Protein AF-A0A0Q4Y482-F1 (afdb_monomer_lite)

Sequence (102 aa):
MPAHAARVGYDPSTQWEREQVVTTWTLVERIADSGGGNPGAQDALAAGVRLRAAAGERCPRTGWWITPAAANARQRFDAGDVMPDLKSAWGATIWQWDAVQD

Structure (mmCIF, N/CA/C/O backbone):
data_AF-A0A0Q4Y482-F1
#
_entry.id   AF-A0A0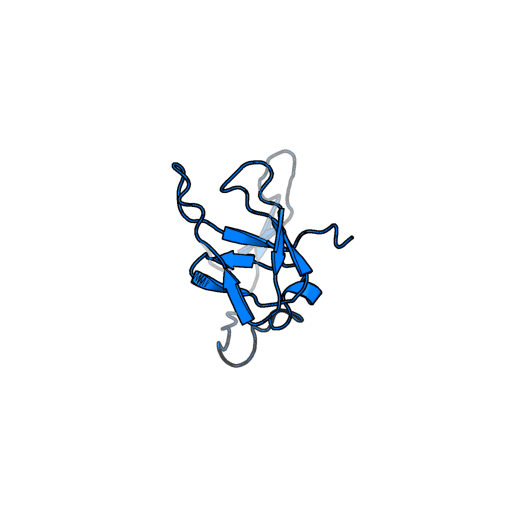Q4Y482-F1
#
loop_
_atom_site.group_PDB
_atom_site.id
_atom_site.type_symbol
_atom_site.label_atom_id
_atom_site.label_alt_id
_atom_site.label_comp_id
_atom_site.label_asym_id
_atom_site.label_entity_id
_atom_site.label_seq_id
_atom_site.pdbx_PDB_ins_code
_atom_site.Cartn_x
_atom_site.Cartn_y
_atom_site.Cartn_z
_atom_site.occupancy
_atom_site.B_iso_or_equiv
_atom_site.auth_seq_id
_atom_site.auth_comp_id
_atom_site.auth_asym_id
_atom_site.auth_atom_id
_atom_site.pdbx_PDB_model_num
ATOM 1 N N . MET A 1 1 ? -5.014 -4.713 -47.363 1.00 48.81 1 MET A N 1
ATOM 2 C CA . MET A 1 1 ? -3.895 -5.079 -46.467 1.00 48.81 1 MET A CA 1
ATOM 3 C C . MET A 1 1 ? -4.089 -6.536 -46.073 1.00 48.81 1 MET A C 1
ATOM 5 O O . MET A 1 1 ? -5.149 -6.823 -45.526 1.00 48.81 1 MET A O 1
ATOM 9 N N . PRO A 1 2 ? -3.201 -7.480 -46.426 1.00 49.44 2 PRO A N 1
ATOM 10 C CA . PRO A 1 2 ? -3.444 -8.886 -46.123 1.00 49.44 2 PRO A CA 1
ATOM 11 C C . PRO A 1 2 ? -3.226 -9.126 -44.624 1.00 49.44 2 PRO A C 1
ATOM 13 O O . PRO A 1 2 ? -2.143 -8.882 -44.105 1.00 49.44 2 PRO A O 1
ATOM 16 N N . ALA A 1 3 ? -4.252 -9.622 -43.933 1.00 59.28 3 ALA A N 1
ATOM 17 C CA . ALA A 1 3 ? -4.270 -9.928 -42.496 1.00 59.28 3 ALA A CA 1
ATOM 18 C C . ALA A 1 3 ? -3.353 -11.107 -42.075 1.00 59.28 3 ALA A C 1
ATOM 20 O O . ALA A 1 3 ? -3.549 -11.709 -41.026 1.00 59.28 3 ALA A O 1
ATOM 21 N N . HIS A 1 4 ? -2.360 -11.443 -42.902 1.00 74.44 4 HIS A N 1
ATOM 22 C CA . HIS A 1 4 ? -1.547 -12.656 -42.814 1.00 74.44 4 HIS A CA 1
ATOM 23 C C . HIS A 1 4 ? -0.057 -12.354 -42.640 1.00 74.44 4 HIS A C 1
ATOM 25 O O . HIS A 1 4 ? 0.750 -13.225 -42.920 1.00 74.44 4 HIS A O 1
ATOM 31 N N . ALA A 1 5 ? 0.338 -11.138 -42.249 1.00 83.38 5 ALA A N 1
ATOM 32 C CA . ALA A 1 5 ? 1.744 -10.791 -42.042 1.00 83.38 5 ALA A CA 1
ATOM 33 C C . ALA A 1 5 ? 1.995 -10.269 -40.621 1.00 83.38 5 ALA A C 1
ATOM 35 O O . ALA A 1 5 ? 1.198 -9.499 -40.082 1.00 83.38 5 ALA A O 1
ATOM 36 N N . ALA A 1 6 ? 3.107 -10.691 -40.023 1.00 84.94 6 ALA A N 1
ATOM 37 C CA . ALA A 1 6 ? 3.643 -10.179 -38.773 1.00 84.94 6 ALA A CA 1
ATOM 38 C C . ALA A 1 6 ? 4.862 -9.299 -39.062 1.00 84.94 6 ALA A C 1
ATOM 40 O O . ALA A 1 6 ? 5.722 -9.647 -39.871 1.00 84.94 6 ALA A O 1
ATOM 41 N N . ARG A 1 7 ? 4.940 -8.159 -38.378 1.00 88.25 7 ARG A N 1
ATOM 42 C CA . ARG A 1 7 ? 6.129 -7.303 -38.376 1.00 88.25 7 ARG A CA 1
ATOM 43 C C . ARG A 1 7 ? 7.183 -7.945 -37.486 1.00 88.25 7 ARG A C 1
ATOM 45 O O . ARG A 1 7 ? 6.895 -8.247 -36.328 1.00 88.25 7 ARG A O 1
ATOM 52 N N . VAL A 1 8 ? 8.377 -8.167 -38.017 1.00 85.31 8 VAL A N 1
ATOM 53 C CA . VAL A 1 8 ? 9.466 -8.856 -37.320 1.00 85.31 8 VAL A CA 1
ATOM 54 C C . VAL A 1 8 ? 10.767 -8.067 -37.412 1.00 85.31 8 VAL A C 1
ATOM 56 O O . VAL A 1 8 ? 10.990 -7.294 -38.343 1.00 85.31 8 VAL A O 1
ATOM 59 N N . GLY A 1 9 ? 11.629 -8.275 -36.414 1.00 84.69 9 GLY A N 1
ATOM 60 C CA . GLY A 1 9 ? 12.904 -7.577 -36.271 1.00 84.69 9 GLY A CA 1
ATOM 61 C C . GLY A 1 9 ? 12.714 -6.123 -35.840 1.00 84.69 9 GLY A C 1
ATOM 62 O O . GLY A 1 9 ? 12.244 -5.298 -36.611 1.00 84.69 9 GLY A O 1
ATOM 63 N N . TYR A 1 10 ? 13.099 -5.798 -34.608 1.00 87.50 10 TYR A N 1
ATOM 64 C CA . TYR A 1 10 ? 13.107 -4.418 -34.125 1.00 87.50 10 TYR A CA 1
ATOM 65 C C . TYR A 1 10 ? 14.430 -3.745 -34.500 1.00 87.50 10 TYR A C 1
ATOM 67 O O . TYR A 1 10 ? 15.501 -4.271 -34.187 1.00 87.50 10 TYR A O 1
ATOM 75 N N . ASP A 1 11 ? 14.370 -2.591 -35.163 1.00 88.94 11 ASP A N 1
ATOM 76 C CA . ASP A 1 11 ? 15.536 -1.737 -35.365 1.00 88.94 11 ASP A CA 1
ATOM 77 C C . ASP A 1 11 ? 15.561 -0.599 -34.327 1.00 88.94 11 ASP A C 1
ATOM 79 O O . ASP A 1 11 ? 14.726 0.304 -34.386 1.00 88.94 11 ASP A O 1
ATOM 83 N N . PRO A 1 12 ? 16.525 -0.583 -33.387 1.00 82.94 12 PRO A N 1
ATOM 84 C CA . PRO A 1 12 ? 16.595 0.459 -32.365 1.00 82.94 12 PRO A CA 1
ATOM 85 C C . PRO A 1 12 ? 16.969 1.845 -32.908 1.00 82.94 12 PRO A C 1
ATOM 87 O O . PRO A 1 12 ? 16.757 2.830 -32.209 1.00 82.94 12 PRO A O 1
ATOM 90 N N . SER A 1 13 ? 17.534 1.936 -34.116 1.00 88.38 13 SER A N 1
ATOM 91 C CA . SER A 1 13 ? 17.986 3.206 -34.700 1.00 88.38 13 SER A CA 1
ATOM 92 C C . SER A 1 13 ? 16.861 3.982 -35.386 1.00 88.38 13 SER A C 1
ATOM 94 O O . SER A 1 13 ? 16.833 5.210 -35.347 1.00 88.38 13 SER A O 1
ATOM 96 N N . THR A 1 14 ? 15.912 3.260 -35.974 1.00 85.88 14 THR A N 1
ATOM 97 C CA . THR A 1 14 ? 14.752 3.825 -36.671 1.00 85.88 14 THR A CA 1
ATOM 98 C C . THR A 1 14 ? 13.459 3.663 -35.875 1.00 85.88 14 THR A C 1
ATOM 100 O O . THR A 1 14 ? 12.480 4.330 -36.186 1.00 85.88 14 THR A O 1
ATOM 103 N N . GLN A 1 15 ? 13.459 2.825 -34.830 1.00 83.12 15 GLN A N 1
ATOM 104 C CA . GLN A 1 15 ? 12.289 2.440 -34.028 1.00 83.12 15 GLN A CA 1
ATOM 105 C C . GLN A 1 15 ? 11.174 1.756 -34.836 1.00 83.12 15 GLN A C 1
ATOM 107 O O . GLN A 1 15 ? 10.048 1.633 -34.354 1.00 83.12 15 GLN A O 1
ATOM 112 N N . TRP A 1 16 ? 11.486 1.287 -36.045 1.00 81.44 16 TRP A N 1
ATOM 113 C CA . TRP A 1 16 ? 10.549 0.602 -36.931 1.00 81.44 16 TRP A CA 1
ATOM 114 C C . TRP A 1 16 ? 10.881 -0.884 -37.065 1.00 81.44 16 TRP A C 1
ATOM 116 O O . TRP A 1 16 ? 11.946 -1.361 -36.654 1.00 81.44 16 TRP A O 1
ATOM 126 N N . GLU A 1 17 ? 9.933 -1.635 -37.626 1.00 82.88 17 GLU A N 1
ATOM 127 C CA . GLU A 1 17 ? 10.171 -3.019 -38.011 1.00 82.88 17 GLU A CA 1
ATOM 128 C C . GLU A 1 17 ? 11.174 -3.133 -39.166 1.00 82.88 17 GLU A C 1
ATOM 130 O O . GLU A 1 17 ? 11.253 -2.268 -40.038 1.00 82.88 17 GLU A O 1
ATOM 135 N N . ARG A 1 18 ? 11.920 -4.238 -39.196 1.00 81.81 18 ARG A N 1
ATOM 136 C CA . ARG A 1 18 ? 12.855 -4.543 -40.282 1.00 81.81 18 ARG A CA 1
ATOM 137 C C . ARG A 1 18 ? 12.175 -5.246 -41.451 1.00 81.81 18 ARG A C 1
ATOM 139 O O . ARG A 1 18 ? 12.574 -5.032 -42.591 1.00 81.81 18 ARG A O 1
ATOM 146 N N . GLU A 1 19 ? 11.174 -6.083 -41.182 1.00 85.06 19 GLU A N 1
ATOM 147 C CA . GLU A 1 19 ? 10.538 -6.923 -42.200 1.00 85.06 19 GLU A CA 1
ATOM 148 C C . GLU A 1 19 ? 9.079 -7.263 -41.852 1.00 85.06 19 GLU A C 1
ATOM 150 O O . GLU A 1 19 ? 8.663 -7.221 -40.692 1.00 85.06 19 GLU A O 1
ATOM 155 N N . GLN A 1 20 ? 8.293 -7.630 -42.869 1.00 85.88 20 GLN A N 1
ATOM 156 C CA . GLN A 1 20 ? 6.976 -8.246 -42.713 1.00 85.88 20 GLN A CA 1
ATOM 157 C C . GLN A 1 20 ? 7.005 -9.682 -43.241 1.00 85.88 20 GLN A C 1
ATOM 159 O O . GLN A 1 20 ? 7.234 -9.904 -44.427 1.00 85.88 20 GLN A O 1
ATOM 164 N N . VAL A 1 21 ? 6.737 -10.651 -42.365 1.00 87.00 21 VAL A N 1
ATOM 165 C CA . VAL A 1 21 ? 6.762 -12.087 -42.678 1.00 87.00 21 VAL A CA 1
ATOM 166 C C . VAL A 1 21 ? 5.354 -12.655 -42.606 1.00 87.00 21 VAL A C 1
ATOM 168 O O . VAL A 1 21 ? 4.588 -12.310 -41.709 1.00 87.00 21 VAL A O 1
ATOM 171 N N . VAL A 1 22 ? 5.002 -13.536 -43.543 1.00 89.00 22 VAL A N 1
ATOM 172 C CA . VAL A 1 22 ? 3.698 -14.210 -43.541 1.00 89.00 22 VAL A CA 1
ATOM 173 C C . VAL A 1 22 ? 3.558 -15.094 -42.296 1.00 89.00 22 VAL A C 1
ATOM 175 O O . VAL A 1 22 ? 4.412 -15.934 -42.032 1.00 89.00 22 VAL A O 1
ATOM 178 N N . THR A 1 23 ? 2.465 -14.925 -41.554 1.00 83.31 23 THR A N 1
ATOM 179 C CA . THR A 1 23 ? 2.203 -15.578 -40.267 1.00 83.31 23 THR A CA 1
ATOM 180 C C . THR A 1 23 ? 0.732 -15.956 -40.144 1.00 83.31 23 THR A C 1
ATOM 182 O O . THR A 1 23 ? -0.162 -15.247 -40.609 1.00 83.31 23 THR A O 1
ATOM 185 N N . THR A 1 24 ? 0.484 -17.079 -39.473 1.00 86.56 24 THR A N 1
ATOM 186 C CA . THR A 1 24 ? -0.857 -17.505 -39.062 1.00 86.56 24 THR A CA 1
ATOM 187 C C . THR A 1 24 ? -1.118 -17.026 -37.636 1.00 86.56 24 THR A C 1
ATOM 189 O O . THR A 1 24 ? -0.344 -17.340 -36.734 1.00 86.56 24 THR A O 1
ATOM 192 N N . TRP A 1 25 ? -2.193 -16.266 -37.426 1.00 81.12 25 TRP A N 1
ATOM 193 C CA . TRP A 1 25 ? -2.602 -15.791 -36.103 1.00 81.12 25 TRP A CA 1
ATOM 194 C C . TRP A 1 25 ? -3.631 -16.742 -35.486 1.00 81.12 25 TRP A C 1
ATOM 196 O O . TRP A 1 25 ? -4.663 -17.011 -36.097 1.00 81.12 25 TRP A O 1
ATOM 206 N N . THR A 1 26 ? -3.374 -17.211 -34.263 1.00 82.75 26 THR A N 1
ATOM 207 C CA . THR A 1 26 ? -4.331 -18.007 -33.478 1.00 82.75 26 THR A CA 1
ATOM 208 C C . THR A 1 26 ? -4.916 -17.139 -32.372 1.00 82.75 26 THR A C 1
ATOM 210 O O . THR A 1 26 ? -4.175 -16.604 -31.547 1.00 82.75 26 THR A O 1
ATOM 213 N N . LEU A 1 27 ? -6.243 -17.002 -32.338 1.00 83.00 27 LEU A N 1
ATOM 214 C CA . LEU A 1 27 ? -6.936 -16.334 -31.238 1.00 83.00 27 LEU A CA 1
ATOM 215 C C . LEU A 1 27 ? -6.900 -17.232 -29.996 1.00 83.00 27 LEU A C 1
ATOM 217 O O . LEU A 1 27 ? -7.318 -18.386 -30.053 1.00 83.00 27 LEU A O 1
ATOM 221 N N . VAL A 1 28 ? -6.420 -16.691 -28.879 1.00 81.75 28 VAL A N 1
ATOM 222 C CA . VAL A 1 28 ? -6.465 -17.350 -27.569 1.00 81.75 28 VAL A CA 1
ATOM 223 C C . VAL A 1 28 ? -7.316 -16.496 -26.639 1.00 81.75 28 VAL A C 1
ATOM 225 O O . VAL A 1 28 ? -6.971 -15.347 -26.360 1.00 81.75 28 VAL A O 1
ATOM 228 N N . GLU A 1 29 ? -8.423 -17.052 -26.157 1.00 77.88 29 GLU A N 1
ATOM 229 C CA . GLU A 1 29 ? -9.307 -16.395 -25.194 1.00 77.88 29 GLU A CA 1
ATOM 230 C C . GLU A 1 29 ? -8.895 -16.746 -23.762 1.00 77.88 29 GLU A C 1
ATOM 232 O O . GLU A 1 29 ? -8.621 -17.901 -23.428 1.00 77.88 29 GLU A O 1
ATOM 237 N N . ARG A 1 30 ? -8.841 -15.736 -22.890 1.00 66.12 30 ARG A N 1
ATOM 238 C CA . ARG A 1 30 ? -8.592 -15.940 -21.461 1.00 66.12 30 ARG A CA 1
ATOM 239 C C . ARG A 1 30 ? -9.902 -16.340 -20.783 1.00 66.12 30 ARG A C 1
ATOM 241 O O . ARG A 1 30 ? -10.832 -15.542 -20.748 1.00 66.12 30 ARG A O 1
ATOM 248 N N . ILE A 1 31 ? -9.943 -17.523 -20.174 1.00 76.75 31 ILE A N 1
ATOM 249 C CA . ILE A 1 31 ? -11.019 -17.909 -19.251 1.00 76.75 31 ILE A CA 1
ATOM 250 C C . ILE A 1 31 ? -10.781 -17.176 -17.927 1.00 76.75 31 ILE A C 1
ATOM 252 O O . ILE A 1 31 ? -9.764 -17.404 -17.267 1.00 76.75 31 ILE A O 1
ATOM 256 N N . ALA A 1 32 ? -11.695 -16.272 -17.565 1.00 61.97 32 ALA A N 1
ATOM 257 C CA . ALA A 1 32 ? -11.561 -15.396 -16.397 1.00 61.97 32 ALA A CA 1
ATOM 258 C C . ALA A 1 32 ? -11.389 -16.170 -15.076 1.00 61.97 32 ALA A C 1
ATOM 260 O O . ALA A 1 32 ? -10.672 -15.715 -14.188 1.00 61.97 32 ALA A O 1
ATOM 261 N N . ASP A 1 33 ? -11.960 -17.373 -14.990 1.00 64.12 33 ASP A N 1
ATOM 262 C CA . ASP A 1 33 ? -12.061 -18.130 -13.738 1.00 64.12 33 ASP A CA 1
ATOM 263 C C . ASP A 1 33 ? -10.942 -19.164 -13.5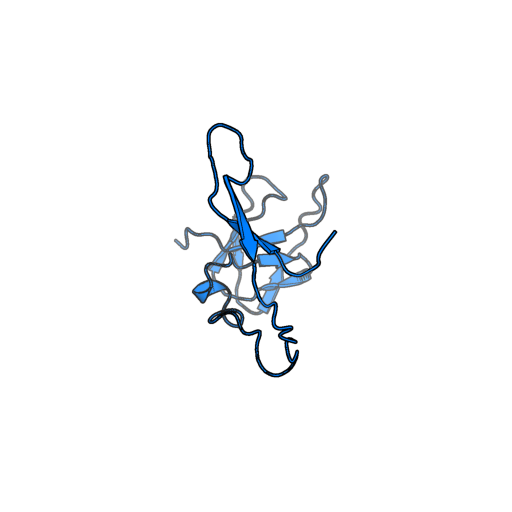36 1.00 64.12 33 ASP A C 1
ATOM 265 O O . ASP A 1 33 ? -10.948 -19.908 -12.559 1.00 64.12 33 ASP A O 1
ATOM 269 N N . SER A 1 34 ? -9.972 -19.250 -14.454 1.00 65.31 34 SER A N 1
ATOM 270 C CA . SER A 1 34 ? -8.916 -20.280 -14.405 1.00 65.31 34 SER A CA 1
ATOM 271 C C . SER A 1 34 ? -7.492 -19.723 -14.339 1.00 65.31 34 SER A C 1
ATOM 273 O O . SER A 1 34 ? -6.533 -20.491 -14.335 1.00 65.31 34 SER A O 1
ATOM 275 N N . GLY A 1 35 ? -7.313 -18.402 -14.247 1.00 58.38 35 GLY A N 1
ATOM 276 C CA . GLY A 1 35 ? -5.977 -17.820 -14.130 1.00 58.38 35 GLY A CA 1
ATOM 277 C C . GLY A 1 35 ? -5.974 -16.331 -13.805 1.00 58.38 35 GLY A C 1
ATOM 278 O O . GLY A 1 35 ? -6.402 -15.508 -14.610 1.00 58.38 35 GLY A O 1
ATOM 279 N N . GLY A 1 36 ? -5.419 -15.984 -12.642 1.00 57.50 36 GLY A N 1
ATOM 280 C CA . GLY A 1 36 ? -5.308 -14.591 -12.194 1.00 57.50 36 GLY A CA 1
ATOM 281 C C . GLY A 1 36 ? -4.722 -14.388 -10.796 1.00 57.50 36 GLY A C 1
ATOM 282 O O . GLY A 1 36 ? -4.752 -13.274 -10.284 1.00 57.50 36 GLY A O 1
ATOM 283 N N . GLY A 1 37 ? -4.189 -15.428 -10.153 1.00 57.44 37 GLY A N 1
ATOM 284 C CA . GLY A 1 37 ? -3.466 -15.253 -8.899 1.00 57.44 37 GLY A CA 1
ATOM 285 C C . GLY A 1 37 ? -2.038 -14.817 -9.191 1.00 57.44 37 GLY A C 1
ATOM 286 O O . GLY A 1 37 ? -1.263 -15.618 -9.705 1.00 57.44 37 GLY A O 1
ATOM 287 N N . ASN A 1 38 ? -1.666 -13.583 -8.846 1.00 54.47 38 ASN A N 1
ATOM 288 C CA . ASN A 1 38 ? -0.252 -13.289 -8.630 1.00 54.47 38 ASN A CA 1
ATOM 289 C C . ASN A 1 38 ? 0.173 -14.117 -7.399 1.00 54.47 38 ASN A C 1
ATOM 291 O O . ASN A 1 38 ? -0.468 -13.965 -6.353 1.00 54.47 38 ASN A O 1
ATOM 295 N N . PRO A 1 39 ? 1.154 -15.034 -7.482 1.00 46.94 39 PRO A N 1
ATOM 296 C CA . PRO A 1 39 ? 1.648 -15.742 -6.305 1.00 46.94 39 PRO A CA 1
ATOM 297 C C . PRO A 1 39 ? 2.077 -14.708 -5.253 1.00 46.94 39 PRO A C 1
ATOM 299 O O . PRO A 1 39 ? 2.929 -13.869 -5.522 1.00 46.94 39 PRO A O 1
ATOM 302 N N . GLY A 1 40 ? 1.417 -14.703 -4.091 1.00 48.97 40 GLY A N 1
ATOM 303 C CA . GLY A 1 40 ? 1.602 -13.669 -3.064 1.00 48.97 40 GLY A CA 1
ATOM 304 C C . GLY A 1 40 ? 0.590 -12.513 -3.082 1.00 48.97 40 GLY A C 1
ATOM 305 O O . GLY A 1 40 ? 0.636 -11.679 -2.196 1.00 48.97 40 GLY A O 1
ATOM 306 N N . ALA A 1 41 ? -0.388 -12.451 -3.992 1.00 48.50 41 ALA A N 1
ATOM 307 C CA . ALA A 1 41 ? -1.450 -11.424 -3.951 1.00 48.50 41 ALA A CA 1
ATOM 308 C C . ALA A 1 41 ? -2.263 -11.430 -2.644 1.00 48.50 41 ALA A C 1
ATOM 310 O O . ALA A 1 41 ? -2.811 -10.408 -2.244 1.00 48.50 41 ALA A O 1
ATOM 311 N N . GLN A 1 42 ? -2.353 -12.596 -2.001 1.00 52.09 42 GLN A N 1
ATOM 312 C CA . GLN A 1 42 ? -3.044 -12.784 -0.724 1.00 52.09 42 GLN A CA 1
ATOM 313 C C . GLN A 1 42 ? -2.166 -12.386 0.473 1.00 52.09 42 GLN A C 1
ATOM 315 O O . GLN A 1 42 ? -2.678 -12.181 1.568 1.00 52.09 42 GLN A O 1
ATOM 320 N N . ASP A 1 43 ? -0.857 -12.245 0.255 1.00 52.38 43 ASP A N 1
ATOM 321 C CA . ASP A 1 43 ? 0.117 -11.817 1.248 1.00 52.38 43 ASP A CA 1
ATOM 322 C C . ASP A 1 43 ? 0.926 -10.650 0.671 1.00 52.38 43 ASP A C 1
ATOM 324 O O . ASP A 1 43 ? 1.987 -10.821 0.067 1.00 52.38 43 ASP A O 1
ATOM 328 N N . ALA A 1 44 ? 0.392 -9.436 0.827 1.00 53.59 44 ALA A N 1
ATOM 329 C CA . ALA A 1 44 ? 1.013 -8.211 0.325 1.00 53.59 44 ALA A CA 1
ATOM 330 C C . ALA A 1 44 ? 2.494 -8.090 0.742 1.00 53.59 44 ALA A C 1
ATOM 332 O O . ALA A 1 44 ? 3.311 -7.612 -0.044 1.00 53.59 44 ALA A O 1
ATOM 333 N N . LEU A 1 45 ? 2.860 -8.611 1.921 1.00 54.53 45 LEU A N 1
ATOM 334 C C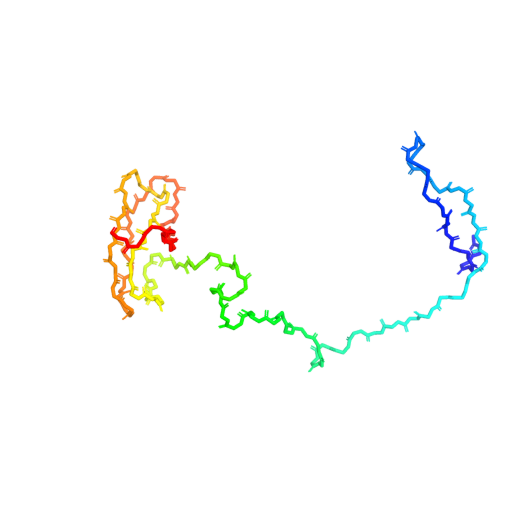A . LEU A 1 45 ? 4.240 -8.641 2.399 1.00 54.53 45 LEU A CA 1
ATOM 335 C C . LEU A 1 45 ? 5.127 -9.576 1.555 1.00 54.53 45 LEU A C 1
ATOM 337 O O . LEU A 1 45 ? 6.261 -9.217 1.242 1.00 54.53 45 LEU A O 1
ATOM 341 N N . ALA A 1 46 ? 4.609 -10.734 1.137 1.00 49.28 46 ALA A N 1
ATOM 342 C CA . ALA A 1 46 ? 5.316 -11.693 0.284 1.00 49.28 46 ALA A CA 1
ATOM 343 C C . ALA A 1 46 ? 5.417 -11.240 -1.186 1.00 49.28 46 ALA A C 1
ATOM 345 O O . ALA A 1 46 ? 6.385 -11.569 -1.867 1.00 49.28 46 ALA A O 1
ATOM 346 N N . ALA A 1 47 ? 4.456 -10.450 -1.675 1.00 48.62 47 ALA A N 1
ATOM 347 C CA . ALA A 1 47 ? 4.466 -9.898 -3.034 1.00 48.62 47 ALA A CA 1
ATOM 348 C C . ALA A 1 47 ? 5.331 -8.632 -3.200 1.00 48.62 47 ALA A C 1
ATOM 350 O O . ALA A 1 47 ? 5.314 -8.012 -4.264 1.00 48.62 47 ALA A O 1
ATOM 351 N N . GLY A 1 48 ? 6.048 -8.198 -2.154 1.00 54.28 48 GLY A N 1
ATOM 352 C CA . GLY A 1 48 ? 6.785 -6.928 -2.166 1.00 54.28 48 GLY A CA 1
ATOM 353 C C . GLY A 1 48 ? 5.873 -5.695 -2.238 1.00 54.28 48 GLY A C 1
ATOM 354 O O . GLY A 1 48 ? 6.339 -4.585 -2.505 1.00 54.28 48 GLY A O 1
ATOM 355 N N . VAL A 1 49 ? 4.571 -5.871 -1.999 1.00 62.69 49 VAL A N 1
ATOM 356 C CA . VAL A 1 49 ? 3.591 -4.790 -1.940 1.00 62.69 49 VAL A CA 1
ATOM 357 C C . VAL A 1 49 ? 3.681 -4.167 -0.553 1.00 62.69 49 VAL A C 1
ATOM 359 O O . VAL A 1 49 ? 3.425 -4.808 0.464 1.00 62.69 49 VAL A O 1
ATOM 362 N N . ARG A 1 50 ? 4.049 -2.886 -0.489 1.00 71.94 50 ARG A N 1
ATOM 363 C CA . ARG A 1 50 ? 4.079 -2.161 0.786 1.00 71.94 50 ARG A CA 1
ATOM 364 C C . ARG A 1 50 ? 2.683 -2.169 1.411 1.00 71.94 50 ARG A C 1
ATOM 366 O O . ARG A 1 50 ? 1.730 -1.676 0.806 1.00 71.94 50 ARG A O 1
ATOM 373 N N . LEU A 1 51 ? 2.578 -2.735 2.614 1.00 88.06 51 LEU A N 1
ATOM 374 C CA . LEU A 1 51 ? 1.346 -2.747 3.398 1.00 88.06 51 LEU A CA 1
ATOM 375 C C . LEU A 1 51 ? 0.876 -1.306 3.631 1.00 88.06 51 LEU A C 1
ATOM 377 O O . LEU A 1 51 ? 1.668 -0.440 4.008 1.00 88.06 51 LEU A O 1
ATOM 381 N N . ARG A 1 52 ? -0.413 -1.058 3.393 1.00 90.81 52 ARG A N 1
ATOM 382 C CA . ARG A 1 52 ? -1.054 0.250 3.555 1.00 90.81 52 ARG A CA 1
ATOM 383 C C . ARG A 1 52 ? -2.458 0.096 4.129 1.00 90.81 52 ARG A C 1
ATOM 385 O O . ARG A 1 52 ? -3.098 -0.920 3.872 1.00 90.81 52 ARG A O 1
ATOM 392 N N . ALA A 1 53 ? -2.925 1.116 4.832 1.00 91.44 53 ALA A N 1
ATOM 393 C CA . ALA A 1 53 ? -4.293 1.216 5.330 1.00 91.44 53 ALA A CA 1
ATOM 394 C C . ALA A 1 53 ? -4.715 2.691 5.395 1.00 91.44 53 ALA A C 1
ATOM 396 O O . ALA A 1 53 ? -3.905 3.569 5.707 1.00 91.44 53 ALA A O 1
ATOM 397 N N . ALA A 1 54 ? -5.963 2.982 5.039 1.00 92.25 54 ALA A N 1
ATOM 398 C CA . ALA A 1 54 ? -6.510 4.332 5.130 1.00 92.25 54 ALA A CA 1
ATOM 399 C C . ALA A 1 54 ? -6.909 4.664 6.576 1.00 92.25 54 ALA A C 1
ATOM 401 O O . ALA A 1 54 ? -7.180 3.779 7.388 1.00 92.25 54 ALA A O 1
ATOM 402 N N . ALA A 1 55 ? -6.976 5.949 6.915 1.00 91.88 55 ALA A N 1
ATOM 403 C CA . ALA A 1 55 ? -7.560 6.356 8.185 1.00 91.88 55 ALA A CA 1
ATOM 404 C C . ALA A 1 55 ? -9.017 5.877 8.313 1.00 91.88 55 ALA A C 1
ATOM 406 O O . ALA A 1 55 ? -9.789 5.915 7.356 1.00 91.88 55 ALA A O 1
ATOM 407 N N . GLY A 1 56 ? -9.381 5.415 9.508 1.00 92.62 56 GLY A N 1
ATOM 408 C CA . GLY A 1 56 ? -10.653 4.757 9.798 1.00 92.62 56 GLY A CA 1
ATOM 409 C C . GLY A 1 56 ? -10.656 3.245 9.544 1.00 92.62 56 GLY A C 1
ATOM 410 O O . GLY A 1 56 ? -11.513 2.552 10.093 1.00 92.62 56 GLY A O 1
ATOM 411 N N . GLU A 1 57 ? -9.701 2.704 8.782 1.00 92.75 57 GLU A N 1
ATOM 412 C CA . GLU A 1 57 ? -9.543 1.255 8.634 1.00 92.75 57 GLU A CA 1
ATOM 413 C C . GLU A 1 57 ? -8.828 0.649 9.846 1.00 92.75 57 GLU A C 1
ATOM 415 O O . GLU A 1 57 ? -8.098 1.323 10.579 1.00 92.75 57 GLU A O 1
ATOM 420 N N . ARG A 1 58 ? -9.042 -0.653 10.063 1.00 94.25 58 ARG A N 1
ATOM 421 C CA . ARG A 1 58 ? -8.304 -1.403 11.081 1.00 94.25 58 ARG A CA 1
ATOM 422 C C . ARG A 1 58 ? -6.891 -1.698 10.591 1.00 94.25 58 ARG A C 1
ATOM 424 O O . ARG A 1 58 ? -6.703 -2.148 9.463 1.00 94.25 58 ARG A O 1
ATOM 431 N N . CYS A 1 59 ? -5.915 -1.512 11.468 1.00 93.88 59 CYS A N 1
ATOM 432 C CA . CYS A 1 59 ? -4.518 -1.806 11.232 1.00 93.88 59 CYS A CA 1
ATOM 433 C C . CYS A 1 59 ? -4.357 -3.298 10.897 1.00 93.88 59 CYS A C 1
ATOM 435 O O . CYS A 1 59 ? -4.738 -4.153 11.702 1.00 93.88 59 CYS A O 1
ATOM 437 N N . PRO A 1 60 ? -3.796 -3.650 9.732 1.00 90.00 60 PRO A N 1
ATOM 438 C CA . PRO A 1 60 ? -3.697 -5.044 9.317 1.00 90.00 60 PRO A CA 1
ATOM 439 C C . PRO A 1 60 ? -2.575 -5.798 10.046 1.00 90.00 60 PRO A C 1
ATOM 441 O O . PRO A 1 60 ? -2.559 -7.028 10.021 1.00 90.00 60 PRO A O 1
ATOM 444 N N . ARG A 1 61 ? -1.614 -5.094 10.669 1.00 92.06 61 ARG A N 1
ATOM 445 C CA . ARG A 1 61 ? -0.447 -5.717 11.309 1.00 92.06 61 ARG A CA 1
ATOM 446 C C . ARG A 1 61 ? 0.162 -4.859 12.418 1.00 92.06 61 ARG A C 1
ATOM 448 O O . ARG A 1 61 ? 0.468 -3.690 12.194 1.00 92.06 61 ARG A O 1
ATOM 455 N N . THR A 1 62 ? 0.453 -5.486 13.561 1.00 94.50 62 THR A N 1
ATOM 456 C CA . THR A 1 62 ? 1.206 -4.851 14.651 1.00 94.50 62 THR A CA 1
ATOM 457 C C . THR A 1 62 ? 2.605 -4.444 14.195 1.00 94.50 62 THR A C 1
ATOM 459 O O . THR A 1 62 ? 3.356 -5.285 13.698 1.00 94.50 62 THR A O 1
ATOM 462 N N . GLY A 1 63 ? 2.975 -3.186 14.422 1.00 94.94 63 GLY A N 1
ATOM 463 C CA . GLY A 1 63 ? 4.313 -2.658 14.155 1.00 94.94 63 GLY A CA 1
ATOM 464 C C . GLY A 1 63 ? 4.313 -1.154 13.930 1.00 94.94 63 GLY A C 1
ATOM 465 O O . GLY A 1 63 ? 3.350 -0.472 14.277 1.00 94.94 63 GLY A O 1
ATOM 466 N N . TRP A 1 64 ? 5.407 -0.639 13.380 1.00 95.19 64 TRP A N 1
ATOM 467 C CA . TRP A 1 64 ? 5.589 0.773 13.064 1.00 95.19 64 TRP A CA 1
ATOM 468 C C . TRP A 1 64 ? 5.040 1.120 11.684 1.00 95.19 64 TRP A C 1
ATOM 470 O O . TRP A 1 64 ? 5.274 0.420 10.696 1.00 95.19 64 TRP A O 1
ATOM 480 N N . TRP A 1 65 ? 4.323 2.235 11.636 1.00 95.00 65 TRP A N 1
ATOM 481 C CA . TRP A 1 65 ? 3.691 2.785 10.450 1.00 95.00 65 TRP A CA 1
ATOM 482 C C . TRP A 1 65 ? 4.040 4.264 10.318 1.00 95.00 65 TRP A C 1
ATOM 484 O O . TRP A 1 65 ? 4.205 4.973 11.312 1.00 95.00 65 TRP A O 1
ATOM 494 N N . ILE A 1 66 ? 4.116 4.735 9.081 1.00 93.81 66 ILE A N 1
ATOM 495 C CA . ILE A 1 66 ? 4.360 6.133 8.730 1.00 93.81 66 ILE A CA 1
ATOM 496 C C . ILE A 1 66 ? 3.239 6.650 7.838 1.00 93.81 66 ILE A C 1
ATOM 498 O O . ILE A 1 66 ? 2.581 5.883 7.133 1.00 93.81 66 ILE A O 1
ATOM 502 N N . THR A 1 67 ? 3.044 7.963 7.812 1.00 91.62 67 THR A N 1
ATOM 503 C CA . THR A 1 67 ? 2.157 8.595 6.836 1.00 91.62 67 THR A CA 1
ATOM 504 C C . THR A 1 67 ? 2.789 9.852 6.242 1.00 91.62 67 THR A C 1
ATOM 506 O O . THR A 1 67 ? 3.367 10.648 6.978 1.00 91.62 67 THR A O 1
ATOM 509 N N . PRO A 1 68 ? 2.681 10.075 4.917 1.00 87.56 68 PRO A N 1
ATOM 510 C CA . PRO A 1 68 ? 3.104 11.331 4.299 1.00 87.56 68 PRO A CA 1
ATOM 511 C C . PRO A 1 68 ? 2.136 12.489 4.590 1.00 87.56 68 PRO A C 1
ATOM 513 O O . PRO A 1 68 ? 2.445 13.633 4.272 1.00 87.56 68 PRO A O 1
ATOM 516 N N . ALA A 1 69 ? 0.967 12.213 5.182 1.00 87.06 69 ALA A N 1
ATOM 517 C CA . ALA A 1 69 ? -0.053 13.218 5.477 1.00 87.06 69 ALA A CA 1
ATOM 518 C C . ALA A 1 69 ? 0.408 14.263 6.514 1.00 87.06 69 ALA A C 1
ATOM 520 O O . ALA A 1 69 ? -0.135 15.371 6.538 1.00 87.06 69 ALA A O 1
ATOM 521 N N . ALA A 1 70 ? 1.413 13.929 7.334 1.00 84.81 70 ALA A N 1
ATOM 522 C CA . ALA A 1 70 ? 2.035 14.818 8.309 1.00 84.81 70 ALA A CA 1
ATOM 523 C C . ALA A 1 70 ? 3.535 14.512 8.471 1.00 84.81 70 ALA A C 1
ATOM 525 O O . ALA A 1 70 ? 3.960 13.357 8.436 1.00 84.81 70 ALA A O 1
ATOM 526 N N . ALA A 1 71 ? 4.346 15.551 8.685 1.00 83.38 71 ALA A N 1
ATOM 527 C CA . ALA A 1 71 ? 5.770 15.383 8.958 1.00 83.38 71 ALA A CA 1
ATOM 528 C C . ALA A 1 71 ? 5.984 14.678 10.308 1.00 83.38 71 ALA A C 1
ATOM 530 O O . ALA A 1 71 ? 5.325 15.006 11.293 1.00 83.38 71 ALA A O 1
ATOM 531 N N . ASN A 1 72 ? 6.931 13.736 10.356 1.00 83.06 72 ASN A N 1
ATOM 532 C CA . ASN A 1 72 ? 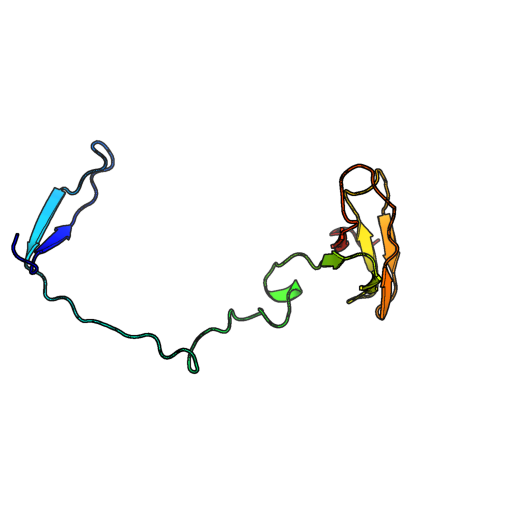7.309 12.983 11.560 1.00 83.06 72 ASN A CA 1
ATOM 533 C C . ASN A 1 72 ? 6.171 12.166 12.208 1.00 83.06 72 ASN A C 1
ATOM 535 O O . ASN A 1 72 ? 6.265 11.797 13.376 1.00 83.06 72 ASN A O 1
ATOM 539 N N . ALA A 1 73 ? 5.116 11.837 11.460 1.00 85.62 73 ALA A N 1
ATOM 540 C CA . ALA A 1 73 ? 4.023 10.991 11.930 1.00 85.62 73 ALA A CA 1
ATOM 541 C C . ALA A 1 73 ? 4.365 9.493 11.788 1.00 85.62 73 ALA A C 1
ATOM 543 O O . ALA A 1 73 ? 3.757 8.777 10.990 1.00 85.62 73 ALA A O 1
ATOM 544 N N . ARG A 1 74 ? 5.372 9.034 12.549 1.00 93.50 74 ARG A N 1
ATOM 545 C CA . ARG A 1 74 ? 5.691 7.609 12.754 1.00 93.50 74 ARG A CA 1
ATOM 546 C C . ARG A 1 74 ? 5.016 7.138 14.036 1.00 93.50 74 ARG A C 1
ATOM 548 O O . ARG A 1 74 ? 5.238 7.722 15.093 1.00 93.50 74 ARG A O 1
ATOM 555 N N . GLN A 1 75 ? 4.220 6.079 13.959 1.00 94.81 75 GLN A N 1
ATOM 556 C CA . GLN A 1 75 ? 3.496 5.550 15.111 1.00 94.81 75 GLN A CA 1
ATOM 557 C C . GLN A 1 75 ? 3.426 4.024 15.076 1.00 94.81 75 GLN A C 1
ATOM 559 O O . GLN A 1 75 ? 3.334 3.416 14.010 1.00 94.81 75 GLN A O 1
ATOM 564 N N . ARG A 1 76 ? 3.485 3.406 16.258 1.00 95.75 76 ARG A N 1
ATOM 565 C CA . ARG A 1 76 ? 3.273 1.971 16.426 1.00 95.75 76 ARG A CA 1
ATOM 566 C C . ARG A 1 76 ? 1.786 1.705 16.632 1.00 95.75 76 ARG A C 1
ATOM 568 O O . ARG A 1 76 ? 1.160 2.367 17.454 1.00 95.75 76 ARG A O 1
ATOM 575 N N . PHE A 1 77 ? 1.256 0.735 15.903 1.00 96.19 77 PHE A N 1
ATOM 576 C CA . PHE A 1 77 ? -0.123 0.265 16.028 1.00 96.19 77 PHE A CA 1
ATOM 577 C C . PHE A 1 77 ? -0.132 -1.226 16.319 1.00 96.19 77 PHE A C 1
ATOM 579 O O . PHE A 1 77 ? 0.782 -1.931 15.882 1.00 96.19 77 PHE A O 1
ATOM 586 N N . ASP A 1 78 ? -1.175 -1.704 16.989 1.00 96.56 78 ASP A N 1
ATOM 587 C CA . ASP A 1 78 ? -1.485 -3.122 17.086 1.00 96.56 78 ASP A CA 1
ATOM 588 C C . ASP A 1 78 ? -2.467 -3.553 15.989 1.00 96.56 78 ASP A C 1
ATOM 590 O O . ASP A 1 78 ? -3.252 -2.762 15.462 1.00 96.56 78 ASP A O 1
ATOM 594 N N . ALA A 1 79 ? -2.403 -4.824 15.589 1.00 94.75 79 ALA A N 1
ATOM 595 C CA . ALA A 1 79 ? -3.330 -5.379 14.613 1.00 94.75 79 ALA A CA 1
ATOM 596 C C . ALA A 1 79 ? -4.773 -5.260 15.130 1.00 94.75 79 ALA A C 1
ATOM 598 O O . ALA A 1 79 ? -5.101 -5.730 16.217 1.00 94.75 79 ALA A O 1
ATOM 599 N N . GLY A 1 80 ? -5.644 -4.661 14.321 1.00 93.81 80 GLY A N 1
ATOM 600 C CA . GLY A 1 80 ? -7.035 -4.386 14.668 1.00 93.81 80 GLY A CA 1
ATOM 601 C C . GLY A 1 80 ? -7.314 -2.955 15.134 1.00 93.81 80 GLY A C 1
ATOM 602 O O . GLY A 1 80 ? -8.481 -2.560 15.091 1.00 93.81 80 GLY A O 1
ATOM 603 N N . ASP A 1 81 ? -6.294 -2.173 15.504 1.00 96.44 81 ASP A N 1
ATOM 604 C CA . ASP A 1 81 ? -6.466 -0.775 15.920 1.00 96.44 81 ASP A CA 1
ATOM 605 C C . ASP A 1 81 ? -7.032 0.081 14.789 1.00 96.44 81 ASP A C 1
ATOM 607 O O . ASP A 1 81 ? -6.616 -0.042 13.641 1.00 96.44 81 ASP A O 1
ATOM 611 N N . VAL A 1 82 ? -7.957 0.992 15.095 1.00 96.00 82 VAL A N 1
ATOM 612 C CA . VAL A 1 82 ? -8.461 1.939 14.092 1.00 96.00 82 VAL A CA 1
ATOM 613 C C . VAL A 1 82 ? -7.405 3.009 13.838 1.00 96.00 82 VAL A C 1
ATOM 615 O O . VAL A 1 82 ? -7.002 3.726 14.755 1.00 96.00 82 VAL A O 1
ATOM 618 N N . MET A 1 83 ? -6.974 3.140 12.585 1.00 94.69 83 MET A N 1
ATOM 619 C CA . MET A 1 83 ? -5.926 4.090 12.232 1.00 94.69 83 MET A CA 1
ATOM 620 C C . MET A 1 83 ? -6.477 5.524 12.198 1.00 94.69 83 MET A C 1
ATOM 622 O O . MET A 1 83 ? -7.517 5.762 11.578 1.00 94.69 83 MET A O 1
ATOM 626 N N . PRO A 1 84 ? -5.821 6.499 12.849 1.00 94.88 84 PRO A N 1
ATOM 627 C CA . PRO A 1 84 ? -6.368 7.841 12.988 1.00 94.88 84 PRO A CA 1
ATOM 628 C C . PRO A 1 84 ? -6.240 8.651 11.695 1.00 94.88 84 PRO A C 1
ATOM 630 O O . PRO A 1 84 ? -5.297 8.475 10.919 1.00 94.88 84 PRO A O 1
ATOM 633 N N . ASP A 1 85 ? -7.175 9.583 11.501 1.00 93.56 85 ASP A N 1
ATOM 634 C CA . ASP A 1 85 ? -7.076 10.617 10.473 1.00 93.56 85 ASP A CA 1
ATOM 635 C C . ASP A 1 85 ? -6.378 11.854 11.045 1.00 93.56 85 ASP A C 1
ATOM 637 O O . ASP A 1 85 ? -6.855 12.459 12.007 1.00 93.56 85 ASP A O 1
ATOM 641 N N . LEU A 1 86 ? -5.257 12.245 10.439 1.00 89.88 86 LEU A N 1
ATOM 642 C CA . LEU A 1 86 ? -4.494 13.428 10.834 1.00 89.88 86 LEU A CA 1
ATOM 643 C C . LEU A 1 86 ? -5.039 14.728 10.222 1.00 89.88 86 LEU A C 1
ATOM 645 O O . LEU A 1 86 ? -4.479 15.791 10.482 1.00 89.88 86 LEU A O 1
ATOM 649 N N . LYS A 1 87 ? -6.127 14.663 9.435 1.00 81.50 87 LYS A N 1
ATOM 650 C CA . LYS A 1 87 ? -6.794 15.817 8.805 1.00 81.50 87 LYS A CA 1
ATOM 651 C C . LYS A 1 87 ? -5.812 16.726 8.062 1.00 81.50 87 LYS A C 1
ATOM 653 O O . LYS A 1 87 ? -5.756 17.936 8.286 1.00 81.50 87 LYS A O 1
ATOM 658 N N . SER A 1 88 ? -5.012 16.126 7.186 1.00 74.50 88 SER A N 1
ATOM 659 C CA . SER A 1 88 ? -4.062 16.868 6.361 1.00 74.50 88 SER A CA 1
ATOM 660 C C . SER A 1 88 ? -4.780 17.842 5.426 1.00 74.50 88 SER A C 1
ATOM 662 O O . SER A 1 88 ? -5.815 17.519 4.847 1.00 74.50 88 SER A O 1
ATOM 664 N N . ALA A 1 89 ? -4.187 19.018 5.207 1.00 73.19 89 ALA A N 1
ATOM 665 C CA . ALA A 1 89 ? -4.670 19.981 4.213 1.00 73.19 89 ALA A CA 1
ATOM 666 C C . ALA A 1 89 ? -4.578 19.452 2.764 1.00 73.19 89 ALA A C 1
ATOM 668 O O . ALA A 1 89 ? -5.162 20.042 1.859 1.00 73.19 89 ALA A O 1
ATOM 669 N N . TRP A 1 90 ? -3.849 18.351 2.544 1.00 68.00 90 TRP A N 1
ATOM 670 C CA . TRP A 1 90 ? -3.500 17.824 1.222 1.00 68.00 90 TRP A CA 1
ATOM 671 C C . TRP A 1 90 ? -4.240 16.533 0.840 1.00 68.00 90 TRP A C 1
ATOM 673 O O . TRP A 1 90 ? -3.937 15.949 -0.199 1.00 68.00 90 TRP A O 1
ATOM 683 N N . GLY A 1 91 ? -5.210 16.083 1.645 1.00 78.88 91 GLY A N 1
ATOM 684 C CA . GLY A 1 91 ? -6.059 14.932 1.322 1.00 78.88 91 GLY A CA 1
ATOM 685 C C . GLY A 1 91 ?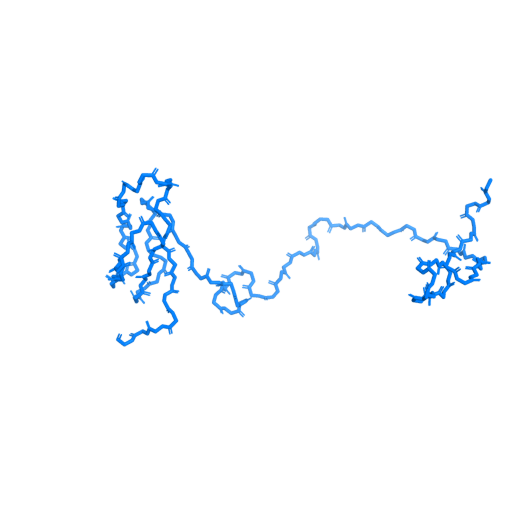 -6.154 13.886 2.432 1.00 78.88 91 GLY A C 1
ATOM 686 O O . GLY A 1 91 ? -5.949 14.180 3.608 1.00 78.88 91 GLY A O 1
ATOM 687 N N . ALA A 1 92 ? -6.509 12.657 2.043 1.00 86.38 92 ALA A N 1
ATOM 688 C CA . ALA A 1 92 ? -6.754 11.554 2.968 1.00 86.38 92 ALA A CA 1
ATOM 689 C C . ALA A 1 92 ? -5.469 11.064 3.655 1.00 86.38 92 ALA A C 1
ATOM 691 O O . ALA A 1 92 ? -4.415 10.933 3.027 1.00 86.38 92 ALA A O 1
ATOM 692 N N . THR A 1 93 ? -5.576 10.719 4.938 1.00 92.38 93 THR A N 1
ATOM 693 C CA . THR A 1 93 ? -4.480 10.091 5.680 1.00 92.38 93 THR A CA 1
ATOM 694 C C . THR A 1 93 ? -4.365 8.617 5.288 1.00 92.38 93 THR A C 1
ATOM 696 O O . THR A 1 93 ? -5.271 7.824 5.544 1.00 92.38 93 THR A O 1
ATOM 699 N N . ILE A 1 94 ? -3.241 8.246 4.671 1.00 92.38 94 ILE A N 1
ATOM 700 C CA . ILE A 1 94 ? -2.904 6.854 4.345 1.00 92.38 94 ILE A CA 1
ATOM 701 C C . ILE A 1 94 ? -1.665 6.464 5.140 1.00 92.38 94 ILE A C 1
ATOM 703 O O . ILE A 1 94 ? -0.615 7.103 5.021 1.00 92.38 94 ILE A O 1
ATOM 707 N N . TRP A 1 95 ? -1.787 5.404 5.927 1.00 93.62 95 TRP A N 1
ATOM 708 C CA . TRP A 1 95 ? -0.701 4.805 6.682 1.00 93.62 95 TRP A CA 1
ATOM 709 C C . TRP A 1 95 ? -0.011 3.724 5.859 1.00 93.62 95 TRP A C 1
ATOM 711 O O . TRP A 1 95 ? -0.659 2.957 5.146 1.00 93.62 95 TRP A O 1
ATOM 721 N N . GLN A 1 96 ? 1.314 3.672 5.947 1.00 93.3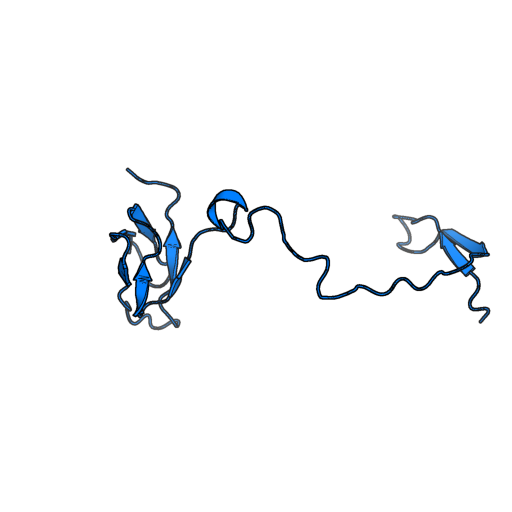1 96 GLN A N 1
ATOM 722 C CA . GLN A 1 96 ? 2.173 2.725 5.243 1.00 93.31 96 GLN A CA 1
ATOM 723 C C . GLN A 1 96 ? 3.101 2.040 6.240 1.00 93.31 96 GLN A C 1
ATOM 725 O O . GLN A 1 96 ? 3.601 2.685 7.161 1.00 93.31 96 GLN A O 1
ATOM 730 N N . TRP A 1 97 ? 3.324 0.742 6.057 1.00 92.81 97 TRP A N 1
ATOM 731 C CA . TRP A 1 97 ? 4.239 -0.026 6.893 1.00 92.81 97 TRP A CA 1
ATOM 732 C C . TRP A 1 97 ? 5.651 0.536 6.790 1.00 92.81 97 TRP A C 1
ATOM 734 O O . TRP A 1 97 ? 6.176 0.716 5.687 1.00 92.81 97 TRP A O 1
ATOM 744 N N . ASP A 1 98 ? 6.253 0.816 7.940 1.00 91.44 98 ASP A N 1
ATOM 745 C CA . ASP A 1 98 ? 7.617 1.313 7.992 1.00 91.44 98 ASP A CA 1
ATOM 746 C C . ASP A 1 98 ? 8.605 0.173 7.715 1.00 91.44 98 ASP A C 1
ATOM 748 O O . ASP A 1 98 ? 8.448 -0.948 8.198 1.00 91.44 98 ASP A O 1
ATOM 752 N N . ALA A 1 99 ? 9.647 0.434 6.931 1.00 87.31 99 ALA A N 1
ATOM 753 C CA . ALA A 1 99 ? 10.691 -0.568 6.717 1.00 87.31 99 ALA A CA 1
ATOM 754 C C . ALA A 1 99 ? 11.530 -0.783 7.990 1.00 87.31 99 ALA A C 1
ATOM 756 O O . ALA A 1 99 ? 12.093 -1.860 8.180 1.00 87.31 99 ALA A O 1
ATOM 757 N N . VAL A 1 100 ? 11.586 0.233 8.855 1.00 89.12 100 VAL A N 1
ATOM 758 C CA . VAL A 1 100 ? 12.310 0.240 10.129 1.00 89.12 100 VAL A CA 1
ATOM 759 C C . VAL A 1 100 ? 11.327 -0.113 11.250 1.00 89.12 100 VAL A C 1
ATOM 761 O O . VAL A 1 100 ? 10.306 0.553 11.412 1.00 89.12 100 VAL A O 1
ATOM 764 N N . GLN A 1 101 ? 11.586 -1.185 12.004 1.00 90.06 101 GLN A N 1
ATOM 765 C CA . GLN A 1 101 ? 10.631 -1.749 12.980 1.00 90.06 101 GLN A CA 1
ATOM 766 C C . GLN A 1 101 ? 11.125 -1.727 14.438 1.00 90.06 101 GLN A C 1
ATOM 768 O O . GLN A 1 101 ? 10.453 -2.245 15.334 1.00 90.06 101 GLN A O 1
ATOM 773 N N . ASP A 1 102 ? 12.270 -1.100 14.667 1.00 83.19 102 ASP A N 1
ATOM 774 C CA . ASP A 1 102 ? 12.894 -0.808 15.957 1.00 83.19 102 ASP A CA 1
ATOM 775 C C . ASP A 1 102 ? 12.457 0.546 16.542 1.00 83.19 102 ASP A C 1
ATOM 777 O O . ASP A 1 102 ? 12.149 1.498 15.772 1.00 83.19 102 ASP A O 1
#

Foldseek 3Di:
DDPFWDFDDQDPVVRGGPDIDGHDDDDDDDDPPPDDDPVCPVPCVVVVNWDKDWAQDFDQAFFWKDWPLDPPPIDTDHGRDGHHFPPRPVDTTMITDDPDGD

Radius of gyration: 24.21 Å; chains: 1; bounding box: 30×40×64 Å

Secondary structure (DSSP, 8-state):
--TTEEEEEE-TTTSSEEEEEE---------TTS----TTTT-TTTTTPPPEEETTSBPSSSEEEE-TTSTT-EEEE-TTPBPPP---TTS--EEEE-S---

pLDDT: mean 80.75, std 14.79, range [46.94, 96.56]